Protein AF-A0AA42WGV2-F1 (afdb_monomer)

Mean predicted aligned error: 6.1 Å

Foldseek 3Di:
DDDDDDPPPDPDLDDLVRLLVCLQVDDDDPLALVVVLVSLVSNLVVPDDPVSLLSLLSNCQVVQEDCSVVSNVSSLVSVVPHPDDCQVVLVVSCVVGHHPSSVVSNVVVVVVD

Solvent-accessible surface area (backbone atoms only — not comparable to full-atom values): 6911 Å² total; per-residue (Å²): 138,83,82,78,79,76,80,76,81,65,85,77,81,77,50,72,67,58,44,33,50,50,52,57,66,60,73,66,60,96,83,43,41,66,68,55,49,52,46,49,54,56,41,58,74,73,60,71,56,80,82,42,49,62,26,59,48,46,47,38,46,75,40,28,90,56,52,52,96,55,52,48,54,57,53,54,53,51,56,72,69,45,101,60,92,54,66,68,63,49,53,54,41,42,72,77,32,64,21,57,64,56,52,52,52,51,56,48,54,70,68,73,106

Radius of gyration: 17.15 Å; Cα contacts (8 Å, |Δi|>4): 94; chains: 1; bounding box: 57×28×54 Å

Structure (mmCIF, N/CA/C/O backbone):
data_AF-A0AA42WGV2-F1
#
_entry.id   AF-A0AA42WGV2-F1
#
loop_
_atom_site.group_PDB
_atom_site.id
_atom_site.type_symbol
_atom_site.label_atom_id
_atom_site.label_alt_id
_atom_site.label_comp_id
_atom_site.label_asym_id
_atom_site.label_entity_id
_atom_site.label_seq_id
_atom_site.pdbx_PDB_ins_code
_atom_site.Cartn_x
_atom_site.Cartn_y
_atom_site.Cartn_z
_atom_site.occupancy
_atom_site.B_iso_or_equiv
_atom_site.auth_seq_id
_atom_site.auth_comp_id
_atom_site.auth_asym_id
_atom_site.auth_atom_id
_atom_site.pdbx_PDB_model_num
ATOM 1 N N . MET A 1 1 ? 42.861 5.791 -34.138 1.00 41.34 1 MET A N 1
ATOM 2 C CA . MET A 1 1 ? 41.998 4.698 -33.649 1.00 41.34 1 MET A CA 1
ATOM 3 C C . MET A 1 1 ? 41.327 5.203 -32.383 1.00 41.34 1 MET A C 1
ATOM 5 O O . MET A 1 1 ? 41.989 5.288 -31.361 1.00 41.34 1 MET A O 1
ATOM 9 N N . ILE A 1 2 ? 40.090 5.689 -32.489 1.00 41.16 2 ILE A N 1
ATOM 10 C CA . ILE A 1 2 ? 39.314 6.179 -31.342 1.00 41.16 2 ILE A CA 1
ATOM 11 C C . ILE A 1 2 ? 38.476 4.996 -30.868 1.00 41.16 2 ILE A C 1
ATOM 13 O O . ILE A 1 2 ? 37.685 4.461 -31.641 1.00 41.16 2 ILE A O 1
ATOM 17 N N . VAL A 1 3 ? 38.706 4.551 -29.635 1.00 43.69 3 VAL A N 1
ATOM 18 C CA . VAL A 1 3 ? 37.879 3.533 -28.986 1.00 43.69 3 VAL A CA 1
ATOM 19 C C . VAL A 1 3 ? 36.596 4.230 -28.548 1.00 43.69 3 VAL A C 1
ATOM 21 O O . VAL A 1 3 ? 36.625 5.085 -27.664 1.00 43.69 3 VAL A O 1
ATOM 24 N N . ALA A 1 4 ? 35.485 3.921 -29.213 1.00 44.75 4 ALA A N 1
ATOM 25 C CA . ALA A 1 4 ? 34.167 4.346 -28.773 1.00 44.75 4 ALA A CA 1
ATOM 26 C C . ALA A 1 4 ? 33.814 3.565 -27.501 1.00 44.75 4 ALA A C 1
ATOM 28 O O . ALA A 1 4 ? 33.608 2.352 -27.549 1.00 44.75 4 ALA A O 1
ATOM 29 N N . TYR A 1 5 ? 33.778 4.254 -26.361 1.00 45.56 5 TYR A N 1
ATOM 30 C CA . TYR A 1 5 ? 33.130 3.736 -25.163 1.00 45.56 5 TYR A CA 1
ATOM 31 C C . TYR A 1 5 ? 31.634 3.639 -25.467 1.00 45.56 5 TYR A C 1
ATOM 33 O O . TYR A 1 5 ? 30.951 4.656 -25.579 1.00 45.56 5 TYR A O 1
ATOM 41 N N . SER A 1 6 ? 31.144 2.415 -25.657 1.00 47.66 6 SER A N 1
ATOM 42 C CA . SER A 1 6 ? 29.710 2.148 -25.622 1.00 47.66 6 SER A CA 1
ATOM 43 C C . SER A 1 6 ? 29.271 2.353 -24.178 1.00 47.66 6 SER A C 1
ATOM 45 O O . SER A 1 6 ? 29.771 1.676 -23.281 1.00 47.66 6 SER A O 1
ATOM 47 N N . ALA A 1 7 ? 28.420 3.349 -23.943 1.00 50.00 7 ALA A N 1
ATOM 48 C CA . ALA A 1 7 ? 27.739 3.494 -22.672 1.00 50.00 7 ALA A CA 1
ATOM 49 C C . ALA A 1 7 ? 26.805 2.290 -22.534 1.00 50.00 7 ALA A C 1
ATOM 51 O O . ALA A 1 7 ? 25.780 2.219 -23.207 1.00 50.00 7 ALA A O 1
ATOM 52 N N . GLU A 1 8 ? 27.195 1.310 -21.726 1.00 48.50 8 GLU A N 1
ATOM 53 C CA . GLU A 1 8 ? 26.241 0.321 -21.249 1.00 48.50 8 GLU A CA 1
ATOM 54 C C . GLU A 1 8 ? 25.277 1.065 -20.325 1.00 48.50 8 GLU A C 1
ATOM 56 O O . GLU A 1 8 ? 25.670 1.557 -19.264 1.00 48.50 8 GLU A O 1
ATOM 61 N N . GLU A 1 9 ? 24.035 1.241 -20.777 1.00 49.56 9 GLU A N 1
ATOM 62 C CA . GLU A 1 9 ? 22.943 1.732 -19.945 1.00 49.56 9 GLU A CA 1
ATOM 63 C C . GLU A 1 9 ? 22.775 0.743 -18.785 1.00 49.56 9 GLU A C 1
ATOM 65 O O . GLU A 1 9 ? 22.206 -0.339 -18.935 1.00 49.56 9 GLU A O 1
ATOM 70 N N . GLY A 1 10 ? 23.329 1.085 -17.617 1.00 52.81 10 GLY A N 1
ATOM 71 C CA . GLY A 1 10 ? 22.985 0.412 -16.368 1.00 52.81 10 GLY A CA 1
ATOM 72 C C . GLY A 1 10 ? 21.467 0.470 -16.150 1.00 52.81 10 GLY A C 1
ATOM 73 O O . GLY A 1 10 ? 20.809 1.329 -16.740 1.00 52.81 10 GLY A O 1
ATOM 74 N N . PRO A 1 11 ? 20.882 -0.420 -15.327 1.00 56.00 11 PRO A N 1
ATOM 75 C CA . PRO A 1 11 ? 19.439 -0.435 -15.122 1.00 56.00 11 PRO A CA 1
ATOM 76 C C . PRO A 1 11 ? 18.972 0.963 -14.708 1.00 56.00 11 PRO A C 1
ATOM 78 O O . PRO A 1 11 ? 19.379 1.468 -13.659 1.00 56.00 11 PRO A O 1
ATOM 81 N N . SER A 1 12 ? 18.168 1.598 -15.568 1.00 67.56 12 SER A N 1
ATOM 82 C CA . SER A 1 12 ? 17.581 2.908 -15.294 1.00 67.56 12 SER A CA 1
ATOM 83 C C . SER A 1 12 ? 16.836 2.816 -13.966 1.00 67.56 12 SER A C 1
ATOM 85 O O . SER A 1 12 ? 15.944 1.979 -13.806 1.00 67.56 12 SER A O 1
ATOM 87 N N . VAL A 1 13 ? 17.251 3.614 -12.981 1.00 82.25 13 VAL A N 1
ATOM 88 C CA . VAL A 1 13 ? 16.584 3.655 -11.679 1.00 82.25 13 VAL A CA 1
ATOM 89 C C . VAL A 1 13 ? 1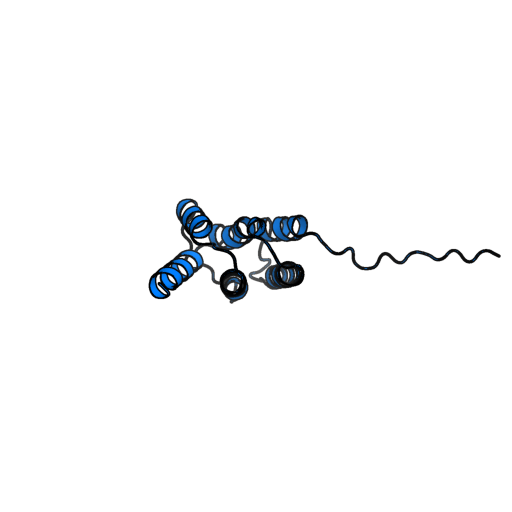5.185 4.216 -11.909 1.00 82.25 13 VAL A C 1
ATOM 91 O O . VAL A 1 13 ? 15.043 5.383 -12.268 1.00 82.25 13 VAL A O 1
ATOM 94 N N . ARG A 1 14 ? 14.166 3.371 -11.729 1.00 93.19 14 ARG A N 1
ATOM 95 C CA . ARG A 1 14 ? 12.762 3.766 -11.864 1.00 93.19 14 ARG A CA 1
ATOM 96 C C . ARG A 1 14 ? 12.389 4.784 -10.792 1.00 93.19 14 ARG A C 1
ATOM 98 O O . ARG A 1 14 ? 12.848 4.707 -9.652 1.00 93.19 14 ARG A O 1
ATOM 105 N N . THR A 1 15 ? 11.556 5.739 -11.170 1.00 95.00 15 THR A N 1
ATOM 106 C CA . THR A 1 15 ? 10.997 6.758 -10.282 1.00 95.00 15 THR A CA 1
ATOM 107 C C . THR A 1 15 ? 9.854 6.194 -9.437 1.00 95.00 15 THR A C 1
ATOM 109 O O . THR A 1 15 ? 9.230 5.195 -9.796 1.00 95.00 15 THR A O 1
ATOM 112 N N . GLU A 1 16 ? 9.527 6.879 -8.336 1.00 95.38 16 GLU A N 1
ATOM 113 C CA . GLU A 1 16 ? 8.361 6.556 -7.496 1.00 95.38 16 GLU A CA 1
ATOM 114 C C . GLU A 1 16 ? 7.075 6.448 -8.320 1.00 95.38 16 GLU A C 1
ATOM 116 O O . GLU A 1 16 ? 6.342 5.473 -8.192 1.00 95.38 16 GLU A O 1
ATOM 121 N N . ASN A 1 17 ? 6.846 7.400 -9.227 1.00 95.56 17 ASN A N 1
ATOM 122 C CA . ASN A 1 17 ? 5.643 7.437 -10.055 1.00 95.56 17 ASN A CA 1
ATOM 123 C C . ASN A 1 17 ? 5.538 6.244 -11.012 1.00 95.56 17 ASN A C 1
ATOM 125 O O . ASN A 1 17 ? 4.441 5.735 -11.223 1.00 95.56 17 ASN A O 1
ATOM 129 N N . GLU A 1 18 ? 6.655 5.799 -11.593 1.00 96.94 18 GLU A N 1
ATOM 130 C CA . GLU A 1 18 ? 6.667 4.634 -12.485 1.00 96.94 18 GLU A CA 1
ATOM 131 C C . GLU A 1 18 ? 6.333 3.356 -11.715 1.00 96.94 18 GLU A C 1
ATOM 133 O O . GLU A 1 18 ? 5.480 2.580 -12.140 1.00 96.94 18 GLU A O 1
ATOM 138 N N . ILE A 1 19 ? 6.944 3.165 -10.543 1.00 97.44 19 ILE A N 1
ATOM 139 C CA . ILE A 1 19 ? 6.688 1.983 -9.715 1.00 97.44 19 ILE A CA 1
ATOM 140 C C . ILE A 1 19 ? 5.252 2.011 -9.172 1.00 97.44 19 ILE A C 1
ATOM 142 O O . ILE A 1 19 ? 4.556 0.999 -9.219 1.00 97.44 19 ILE A O 1
ATOM 146 N N . ALA A 1 20 ? 4.771 3.167 -8.708 1.00 97.25 20 ALA A N 1
ATOM 147 C CA . ALA A 1 20 ? 3.404 3.330 -8.219 1.00 97.25 20 ALA A CA 1
ATOM 148 C C . ALA A 1 20 ? 2.357 3.071 -9.317 1.00 97.25 20 ALA A C 1
ATOM 150 O O . ALA A 1 20 ? 1.314 2.475 -9.041 1.00 97.25 20 ALA A O 1
ATOM 151 N N . ALA A 1 21 ? 2.630 3.471 -10.564 1.00 97.50 21 ALA A N 1
ATOM 152 C CA . ALA A 1 21 ? 1.765 3.161 -11.701 1.00 97.50 21 ALA A CA 1
ATOM 153 C C . ALA 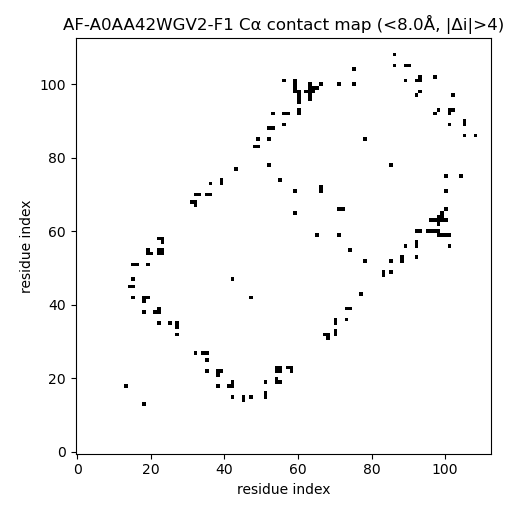A 1 21 ? 1.697 1.647 -11.968 1.00 97.50 21 ALA A C 1
ATOM 155 O O . ALA A 1 21 ? 0.604 1.110 -12.167 1.00 97.50 21 ALA A O 1
ATOM 156 N N . ASP A 1 22 ? 2.830 0.948 -11.895 1.00 98.12 22 ASP A N 1
ATOM 157 C CA . ASP A 1 22 ? 2.875 -0.508 -12.055 1.00 98.12 22 ASP A CA 1
ATOM 158 C C . ASP A 1 22 ? 2.154 -1.238 -10.915 1.00 98.12 22 ASP A C 1
ATOM 160 O O . ASP A 1 22 ? 1.406 -2.184 -11.166 1.00 98.12 22 ASP A O 1
ATOM 164 N N . VAL A 1 23 ? 2.309 -0.777 -9.668 1.00 98.12 23 VAL A N 1
ATOM 165 C CA . VAL A 1 23 ? 1.551 -1.295 -8.514 1.00 98.12 23 VAL A CA 1
ATOM 166 C C . VAL A 1 23 ? 0.051 -1.103 -8.742 1.00 98.12 23 VAL A C 1
ATOM 168 O O . VAL A 1 23 ? -0.734 -2.036 -8.569 1.00 98.12 23 VAL A O 1
ATOM 171 N N . MET A 1 24 ? -0.361 0.078 -9.206 1.00 96.88 24 MET A N 1
ATOM 172 C CA . MET A 1 24 ? -1.765 0.379 -9.486 1.00 96.88 24 MET A CA 1
ATOM 173 C C . MET A 1 24 ? -2.346 -0.506 -10.596 1.00 96.88 24 MET A C 1
ATOM 175 O O . MET A 1 24 ? -3.518 -0.880 -10.522 1.00 96.88 24 MET A O 1
ATOM 179 N N . GLY A 1 25 ? -1.540 -0.861 -11.600 1.00 96.50 25 GLY A N 1
ATOM 180 C CA . GLY A 1 25 ? -1.918 -1.731 -12.716 1.00 96.50 25 GLY A CA 1
ATOM 181 C C . GLY A 1 25 ? -1.736 -3.232 -12.467 1.00 96.50 25 GLY A C 1
ATOM 182 O O . GLY A 1 25 ? -2.171 -4.035 -13.291 1.00 96.50 25 GLY A O 1
ATOM 183 N N . PHE A 1 26 ? -1.121 -3.631 -11.351 1.00 97.69 26 PHE A N 1
ATOM 184 C CA . PHE A 1 26 ? -0.735 -5.017 -11.082 1.00 97.69 26 PHE A CA 1
ATOM 185 C C . PHE A 1 26 ? -1.922 -5.989 -11.159 1.00 97.69 26 PHE A C 1
ATOM 187 O O . PHE A 1 26 ? -2.980 -5.725 -10.594 1.00 97.69 26 PHE A O 1
ATOM 194 N N . LEU A 1 27 ? -1.748 -7.148 -11.793 1.00 97.00 27 LEU A N 1
ATOM 195 C CA . LEU A 1 27 ? -2.695 -8.264 -11.746 1.00 97.00 27 LEU A CA 1
ATOM 196 C C . LEU A 1 27 ? -1.930 -9.552 -11.418 1.00 97.00 27 LEU A C 1
ATOM 198 O O . LEU A 1 27 ? -0.891 -9.794 -12.042 1.00 97.00 27 LEU A O 1
ATOM 202 N N . PRO A 1 28 ? -2.423 -10.392 -10.489 1.00 96.12 28 PRO A N 1
ATOM 203 C CA . PRO A 1 28 ? -1.814 -11.687 -10.241 1.00 96.12 28 PRO A CA 1
ATOM 204 C C . PRO A 1 28 ? -2.012 -12.593 -11.460 1.00 96.12 28 PRO A C 1
ATOM 206 O O . PRO A 1 28 ? -3.072 -12.595 -12.088 1.00 96.12 28 PRO A O 1
ATOM 209 N N . VAL A 1 29 ? -0.994 -13.388 -11.783 1.00 94.94 29 VAL A N 1
ATOM 210 C CA . VAL A 1 29 ? -1.050 -14.392 -12.857 1.00 94.94 29 VAL A CA 1
ATOM 211 C C . VAL A 1 29 ? -1.063 -15.761 -12.201 1.00 94.94 29 VAL A C 1
ATOM 213 O O . VAL A 1 29 ? -0.135 -16.086 -11.468 1.00 94.94 29 VAL A O 1
ATOM 216 N N . ASP A 1 30 ? -2.127 -16.536 -12.411 1.00 93.19 30 ASP A N 1
ATOM 217 C CA . ASP A 1 30 ? -2.317 -17.855 -11.789 1.00 93.19 30 ASP A CA 1
ATOM 218 C C . ASP A 1 30 ? -2.156 -17.837 -10.252 1.00 93.19 30 ASP A C 1
ATOM 220 O O . ASP A 1 30 ? -1.571 -18.737 -9.653 1.00 93.19 30 ASP A O 1
ATOM 224 N N . GLY A 1 31 ? -2.645 -16.769 -9.604 1.00 91.12 31 GLY A N 1
ATOM 225 C CA . GLY A 1 31 ? -2.533 -16.571 -8.151 1.00 91.12 31 GLY A CA 1
ATOM 226 C C . GLY A 1 31 ? -1.127 -16.200 -7.664 1.00 91.12 31 GLY A C 1
ATOM 227 O O . GLY A 1 31 ? -0.872 -16.214 -6.463 1.00 91.12 31 GLY A O 1
ATOM 228 N N . ASN A 1 32 ? -0.201 -15.880 -8.570 1.00 94.75 32 ASN A N 1
ATOM 229 C CA . ASN A 1 32 ? 1.160 -15.488 -8.228 1.00 94.75 32 ASN A CA 1
ATOM 230 C C . ASN A 1 32 ? 1.270 -13.976 -7.975 1.00 94.75 32 ASN A C 1
ATOM 232 O O . ASN A 1 32 ? 1.004 -13.163 -8.864 1.00 94.75 32 ASN A O 1
ATOM 236 N N . TRP A 1 33 ? 1.735 -13.626 -6.774 1.00 97.56 33 TRP A N 1
ATOM 237 C CA . TRP A 1 33 ? 1.913 -12.254 -6.293 1.00 97.56 33 TRP A CA 1
ATOM 238 C C . TRP A 1 33 ? 3.377 -11.797 -6.247 1.00 97.56 33 TRP A C 1
ATOM 240 O O . TRP A 1 33 ? 3.658 -10.654 -5.899 1.00 97.56 33 TRP A O 1
ATOM 250 N N . LEU A 1 34 ? 4.333 -12.643 -6.645 1.00 96.00 34 LEU A N 1
ATOM 251 C CA . LEU A 1 34 ? 5.768 -12.341 -6.547 1.00 96.00 34 LEU A CA 1
ATOM 252 C C . LEU A 1 34 ? 6.195 -11.137 -7.391 1.00 96.00 34 LEU A C 1
ATOM 254 O O . LEU A 1 34 ? 7.191 -10.490 -7.079 1.00 96.00 34 LEU A O 1
ATOM 258 N N . SER A 1 35 ? 5.495 -10.836 -8.489 1.00 96.81 35 SER A N 1
ATOM 259 C CA . SER A 1 35 ? 5.760 -9.604 -9.238 1.00 96.81 35 SER A CA 1
ATOM 260 C C . SER A 1 35 ? 5.323 -8.364 -8.463 1.00 96.81 35 SER A C 1
ATOM 262 O O . SER A 1 35 ? 6.026 -7.366 -8.554 1.00 96.81 35 SER A O 1
ATOM 264 N N . LEU A 1 36 ? 4.248 -8.426 -7.669 1.00 98.25 36 LEU A N 1
ATOM 265 C CA . LEU A 1 36 ? 3.892 -7.339 -6.758 1.00 98.25 36 LEU A CA 1
ATOM 266 C C . LEU A 1 36 ? 4.957 -7.178 -5.674 1.00 98.25 36 LEU A C 1
ATOM 268 O O . LEU A 1 36 ? 5.415 -6.063 -5.471 1.00 98.25 36 LEU A O 1
ATOM 272 N N . GLU A 1 37 ? 5.411 -8.267 -5.045 1.00 97.50 37 GLU A N 1
ATOM 273 C CA . GLU A 1 37 ? 6.486 -8.212 -4.038 1.00 97.50 37 GLU A CA 1
ATOM 274 C C . GLU A 1 37 ? 7.725 -7.479 -4.579 1.00 97.50 37 GLU A C 1
ATOM 276 O O . GLU A 1 37 ? 8.220 -6.553 -3.945 1.00 97.50 37 GLU A O 1
ATOM 281 N N . ARG A 1 38 ? 8.158 -7.791 -5.808 1.00 97.12 38 ARG A N 1
ATOM 282 C CA . ARG A 1 38 ? 9.283 -7.091 -6.456 1.00 97.12 38 ARG A CA 1
ATOM 283 C C . ARG A 1 38 ? 9.023 -5.598 -6.672 1.00 97.12 38 ARG A C 1
ATOM 285 O O . ARG A 1 38 ? 9.921 -4.790 -6.456 1.00 97.12 38 ARG A O 1
ATOM 292 N N . LEU A 1 39 ? 7.809 -5.218 -7.083 1.00 97.94 39 LEU A N 1
ATOM 293 C CA . LEU A 1 39 ? 7.441 -3.801 -7.209 1.00 97.94 39 LEU A CA 1
ATOM 294 C C . LEU A 1 39 ? 7.508 -3.090 -5.853 1.00 97.94 39 LEU A C 1
ATOM 296 O O . LEU A 1 39 ? 8.006 -1.970 -5.775 1.00 97.94 39 LEU A O 1
ATOM 300 N N . LEU A 1 40 ? 7.042 -3.749 -4.792 1.00 97.88 40 LEU A N 1
ATOM 301 C CA . LEU A 1 40 ? 7.087 -3.222 -3.433 1.00 97.88 40 LEU A CA 1
ATOM 302 C C . LEU A 1 40 ? 8.534 -3.073 -2.946 1.00 97.88 40 LEU A C 1
ATOM 304 O O . LEU A 1 40 ? 8.895 -2.001 -2.477 1.00 97.88 40 LEU A O 1
ATOM 308 N N . GLU A 1 41 ? 9.387 -4.085 -3.125 1.00 96.75 41 GLU A N 1
ATOM 309 C CA . GLU A 1 41 ? 10.821 -4.012 -2.803 1.00 96.75 41 GLU A CA 1
ATOM 310 C C . GLU A 1 41 ? 11.507 -2.822 -3.490 1.00 96.75 41 GLU A C 1
ATOM 312 O O . GLU A 1 41 ? 12.281 -2.087 -2.868 1.00 96.75 41 GLU A O 1
ATOM 317 N N . GLU A 1 42 ? 11.207 -2.600 -4.771 1.00 96.19 42 GLU A N 1
ATOM 318 C CA . GLU A 1 42 ? 11.727 -1.452 -5.507 1.00 96.19 42 GLU A CA 1
ATOM 319 C C . GLU A 1 42 ? 11.208 -0.123 -4.959 1.00 96.19 42 GLU A C 1
ATOM 321 O O . GLU A 1 42 ? 12.007 0.801 -4.780 1.00 96.19 42 GLU A O 1
ATOM 326 N N . LEU A 1 43 ? 9.910 -0.043 -4.655 1.00 96.44 43 LEU A N 1
ATOM 327 C CA . LEU A 1 43 ? 9.280 1.144 -4.089 1.00 96.44 43 LEU A CA 1
ATOM 328 C C . LEU A 1 43 ? 9.878 1.494 -2.721 1.00 96.44 43 LEU A C 1
ATOM 330 O O . LEU A 1 43 ? 10.242 2.641 -2.479 1.00 96.44 43 LEU A O 1
ATOM 334 N N . TRP A 1 44 ? 10.050 0.509 -1.837 1.00 95.69 44 TRP A N 1
ATOM 335 C CA . TRP A 1 44 ? 10.625 0.715 -0.505 1.00 95.69 44 TRP A CA 1
ATOM 336 C C . TRP A 1 44 ? 12.078 1.173 -0.568 1.00 95.69 44 TRP A C 1
ATOM 338 O O . TRP A 1 44 ? 12.488 2.040 0.203 1.00 95.69 44 TRP A O 1
ATOM 348 N N . ARG A 1 45 ? 12.857 0.640 -1.514 1.00 94.50 45 ARG A N 1
ATOM 349 C CA . ARG A 1 45 ? 14.272 0.990 -1.683 1.00 94.50 45 ARG A CA 1
ATOM 350 C C . ARG A 1 45 ? 14.488 2.462 -2.040 1.00 94.50 45 ARG A C 1
ATOM 352 O O . ARG A 1 45 ? 15.527 3.011 -1.678 1.00 94.50 45 ARG A O 1
ATOM 359 N N . ILE A 1 46 ? 13.546 3.089 -2.744 1.00 92.31 46 ILE A N 1
ATOM 360 C CA . ILE A 1 46 ? 13.641 4.512 -3.105 1.00 92.31 46 ILE A CA 1
ATOM 361 C C . ILE A 1 46 ? 13.058 5.451 -2.037 1.00 92.31 46 ILE A C 1
ATOM 363 O O . ILE A 1 46 ? 13.278 6.655 -2.125 1.00 92.31 46 ILE A O 1
ATOM 367 N N . GLY A 1 47 ? 12.373 4.914 -1.020 1.00 90.69 47 GLY A N 1
ATOM 368 C CA . GLY A 1 47 ? 11.763 5.688 0.062 1.00 90.69 47 GLY A CA 1
ATOM 369 C C . GLY A 1 47 ? 10.477 6.390 -0.386 1.00 90.69 47 GLY A C 1
ATOM 370 O O . GLY A 1 47 ? 10.524 7.572 -0.727 1.00 90.69 47 GLY A O 1
ATOM 371 N N . PRO A 1 48 ? 9.328 5.693 -0.393 1.00 90.88 48 PRO A N 1
ATOM 372 C CA . PRO A 1 48 ? 8.092 6.258 -0.902 1.00 90.88 48 PRO A CA 1
ATOM 373 C C . PRO A 1 48 ? 7.555 7.354 0.006 1.00 90.88 48 PRO A C 1
ATOM 375 O O . PRO A 1 48 ? 7.738 7.362 1.226 1.00 90.88 48 PRO A O 1
ATOM 378 N N . THR A 1 49 ? 6.849 8.277 -0.623 1.00 93.44 49 THR A N 1
ATOM 379 C CA . THR A 1 49 ? 6.206 9.416 0.014 1.00 93.44 49 THR A CA 1
ATOM 380 C C . THR A 1 49 ? 4.706 9.167 0.153 1.00 93.44 49 THR A C 1
ATOM 382 O O . THR A 1 49 ? 4.172 8.145 -0.283 1.00 93.44 49 THR A O 1
ATOM 385 N N . ALA A 1 50 ? 3.984 10.145 0.706 1.00 93.12 50 ALA A N 1
ATOM 386 C CA . ALA A 1 50 ? 2.523 10.107 0.756 1.00 93.12 50 ALA A CA 1
ATOM 387 C C . ALA A 1 50 ? 1.877 9.908 -0.632 1.00 93.12 50 ALA A C 1
ATOM 389 O O . ALA A 1 50 ? 0.768 9.387 -0.723 1.00 93.12 50 ALA A O 1
ATOM 390 N N . SER A 1 51 ? 2.573 10.258 -1.724 1.00 92.00 51 SER A N 1
ATOM 391 C CA . SER A 1 51 ? 2.052 10.086 -3.086 1.00 92.00 51 SER A CA 1
ATOM 392 C C . SER A 1 51 ? 1.833 8.614 -3.474 1.00 92.00 51 SER A C 1
ATOM 394 O O . SER A 1 51 ? 0.917 8.312 -4.241 1.00 92.00 51 SER A O 1
ATOM 396 N N . SER A 1 52 ? 2.593 7.690 -2.875 1.00 96.00 52 SER A N 1
ATOM 397 C CA . SER A 1 52 ? 2.480 6.247 -3.115 1.00 96.00 52 SER A CA 1
ATOM 398 C C . SER A 1 52 ? 1.335 5.571 -2.357 1.00 96.00 52 SER A C 1
ATOM 400 O O . SER A 1 52 ? 0.882 4.502 -2.773 1.00 96.00 52 SER A O 1
ATOM 402 N N . LEU A 1 53 ? 0.821 6.180 -1.277 1.00 97.50 53 LEU A N 1
ATOM 403 C CA . LEU A 1 53 ? -0.223 5.579 -0.431 1.00 97.50 53 LEU A CA 1
ATOM 404 C C . LEU A 1 53 ? -1.460 5.188 -1.240 1.00 97.50 53 LEU A C 1
ATOM 406 O O . LEU A 1 53 ? -2.008 4.103 -1.063 1.00 97.50 53 LEU A O 1
ATOM 410 N N . ARG A 1 54 ? -1.858 6.032 -2.197 1.00 96.38 54 ARG A N 1
ATOM 411 C CA . ARG A 1 54 ? -2.997 5.745 -3.072 1.00 96.38 54 ARG A CA 1
ATOM 412 C C . ARG A 1 54 ? -2.793 4.480 -3.904 1.00 96.38 54 ARG A C 1
ATOM 414 O O . ARG A 1 54 ? -3.737 3.713 -4.057 1.00 96.38 54 ARG A O 1
ATOM 421 N N . ALA A 1 55 ? -1.600 4.273 -4.461 1.00 97.75 55 ALA A N 1
ATOM 422 C CA . ALA A 1 55 ? -1.311 3.085 -5.263 1.00 97.75 55 ALA A CA 1
ATOM 423 C C . ALA A 1 55 ? -1.306 1.818 -4.399 1.00 97.75 55 ALA A C 1
ATOM 425 O O . ALA A 1 55 ? -1.849 0.795 -4.806 1.00 97.75 55 ALA A O 1
ATOM 426 N N . LEU A 1 56 ? -0.755 1.911 -3.188 1.00 98.44 56 LEU A N 1
ATOM 427 C CA . LEU A 1 56 ? -0.696 0.808 -2.232 1.00 98.44 56 LEU A CA 1
ATOM 428 C C . LEU A 1 56 ? -2.089 0.402 -1.740 1.00 98.44 56 LEU A C 1
ATOM 430 O O . LEU A 1 56 ? -2.447 -0.770 -1.813 1.00 98.44 56 LEU A O 1
ATOM 434 N N . PHE A 1 57 ? -2.914 1.362 -1.319 1.00 98.50 57 PHE 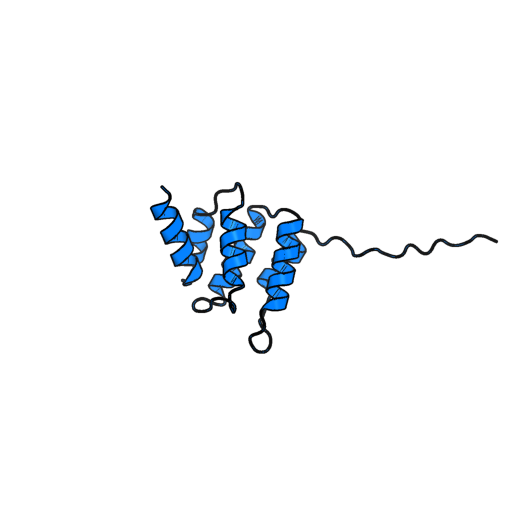A N 1
ATOM 435 C CA . PHE A 1 57 ? -4.284 1.076 -0.893 1.00 98.50 57 PHE A CA 1
ATOM 436 C C . PHE A 1 57 ? -5.178 0.608 -2.046 1.00 98.50 57 PHE A C 1
ATOM 438 O O . PHE A 1 57 ? -6.047 -0.236 -1.838 1.00 98.50 57 PHE A O 1
ATOM 445 N N . ALA A 1 58 ? -4.922 1.055 -3.281 1.00 98.06 58 ALA A N 1
ATOM 446 C CA . ALA A 1 58 ? -5.631 0.546 -4.453 1.00 98.06 58 ALA A CA 1
ATOM 447 C C . ALA A 1 58 ? -5.443 -0.970 -4.659 1.00 98.06 58 ALA A C 1
ATOM 449 O O . ALA A 1 58 ? -6.312 -1.603 -5.257 1.00 98.06 58 ALA A O 1
ATOM 450 N N . VAL A 1 59 ? -4.360 -1.575 -4.153 1.00 98.44 59 VAL A N 1
ATOM 451 C CA . VAL A 1 59 ? -4.210 -3.039 -4.149 1.00 98.44 59 VAL A CA 1
ATOM 452 C C . VAL A 1 59 ? -5.298 -3.676 -3.282 1.00 98.44 59 VAL A C 1
ATOM 454 O O . VAL A 1 59 ? -6.002 -4.567 -3.751 1.00 98.44 59 VAL A O 1
ATOM 457 N N . PHE A 1 60 ? -5.502 -3.180 -2.060 1.00 98.62 60 PHE A N 1
ATOM 458 C CA . PHE A 1 60 ? -6.543 -3.694 -1.165 1.00 98.62 60 PHE A CA 1
ATOM 459 C C . PHE A 1 60 ? -7.948 -3.449 -1.721 1.00 98.62 60 PHE A C 1
ATOM 461 O O . PHE A 1 60 ? -8.793 -4.335 -1.652 1.00 98.62 60 PHE A O 1
ATOM 468 N N . GLU A 1 61 ? -8.194 -2.287 -2.335 1.00 98.44 61 GLU A N 1
ATOM 469 C CA . GLU 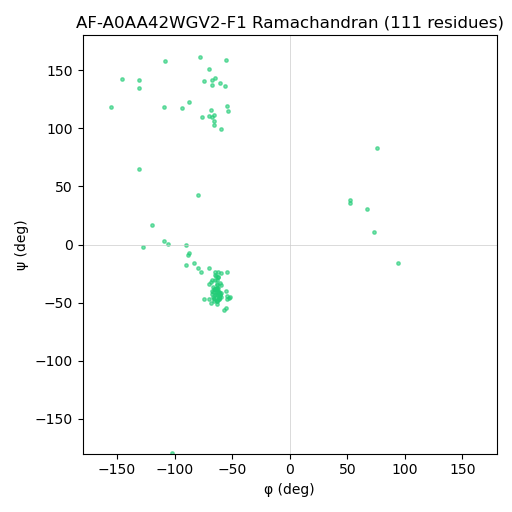A 1 61 ? -9.480 -1.992 -2.987 1.00 98.44 61 GLU A CA 1
ATOM 470 C C . GLU A 1 61 ? -9.784 -3.002 -4.109 1.00 98.44 61 GLU A C 1
ATOM 472 O O . GLU A 1 61 ? -10.910 -3.474 -4.253 1.00 98.44 61 GLU A O 1
ATOM 477 N N . ARG A 1 62 ? -8.781 -3.365 -4.915 1.00 97.81 62 ARG A N 1
ATOM 478 C CA . ARG A 1 62 ? -8.960 -4.272 -6.061 1.00 97.81 62 ARG A CA 1
ATOM 479 C C . ARG A 1 62 ? -9.071 -5.742 -5.657 1.00 97.81 62 ARG A C 1
ATOM 481 O O . ARG A 1 62 ? -9.663 -6.522 -6.403 1.00 97.81 62 ARG A O 1
ATOM 488 N N . PHE A 1 63 ? -8.536 -6.105 -4.494 1.00 97.75 63 PHE A N 1
ATOM 489 C CA . PHE A 1 63 ? -8.514 -7.470 -3.966 1.00 97.75 63 PHE A CA 1
ATOM 490 C C . PHE A 1 63 ? -9.009 -7.500 -2.507 1.00 97.75 63 PHE A C 1
ATOM 492 O O . PHE A 1 63 ? -8.252 -7.819 -1.593 1.00 97.75 63 PHE A O 1
ATOM 499 N N . PRO A 1 64 ? -10.288 -7.160 -2.263 1.00 98.12 64 PRO A N 1
ATOM 500 C CA . PRO A 1 64 ? -10.770 -6.783 -0.932 1.00 98.12 64 PRO A CA 1
ATOM 501 C C . PRO A 1 64 ? -10.833 -7.916 0.097 1.00 98.12 64 PRO A C 1
ATOM 503 O O . PRO A 1 64 ? -10.858 -7.622 1.288 1.00 98.12 64 PRO A O 1
ATOM 506 N N . ASN A 1 65 ? -10.856 -9.178 -0.341 1.00 97.44 65 ASN A N 1
ATOM 507 C CA . ASN A 1 65 ? -10.958 -10.362 0.527 1.00 97.44 65 ASN A CA 1
ATOM 508 C C . ASN A 1 65 ? -9.738 -11.296 0.386 1.00 97.44 65 ASN A C 1
ATOM 510 O O . ASN A 1 65 ? -9.836 -12.484 0.682 1.00 97.44 65 ASN A O 1
ATOM 514 N N . ASP A 1 66 ? -8.640 -10.802 -0.187 1.00 96.69 66 ASP A N 1
ATOM 515 C CA . ASP A 1 66 ? -7.408 -11.566 -0.405 1.00 96.69 66 ASP A CA 1
ATOM 516 C C . ASP A 1 66 ? -6.318 -11.072 0.561 1.00 96.69 66 ASP A C 1
ATOM 518 O O . ASP A 1 66 ? -6.366 -9.938 1.043 1.00 96.69 66 ASP A O 1
ATOM 522 N N . ASP A 1 67 ? -5.320 -11.911 0.827 1.00 95.38 67 ASP A N 1
ATOM 523 C CA . ASP A 1 67 ? -4.116 -11.550 1.584 1.00 95.38 67 ASP A CA 1
ATOM 524 C C . ASP A 1 67 ? -2.861 -11.475 0.694 1.00 95.38 67 ASP A C 1
ATOM 526 O O . ASP A 1 67 ? -1.746 -11.237 1.174 1.00 95.38 67 ASP A O 1
ATOM 530 N N . GLY A 1 68 ? -3.029 -11.677 -0.614 1.00 95.50 68 GLY A N 1
ATOM 531 C CA . GLY A 1 68 ? -1.961 -11.666 -1.597 1.00 95.50 68 GLY A CA 1
ATOM 532 C C . GLY A 1 68 ? -0.989 -12.828 -1.422 1.00 95.50 68 GLY A C 1
ATOM 533 O O . GLY A 1 68 ? 0.202 -12.649 -1.665 1.00 95.50 68 GLY A O 1
ATOM 534 N N . ALA A 1 69 ? -1.452 -13.979 -0.917 1.00 95.44 69 ALA A N 1
ATOM 535 C CA . ALA A 1 69 ? -0.592 -15.066 -0.439 1.00 95.44 69 ALA A CA 1
ATOM 536 C C . ALA A 1 69 ? 0.459 -14.576 0.580 1.00 95.44 69 ALA A C 1
ATOM 538 O O . ALA A 1 69 ? 1.604 -15.032 0.595 1.00 95.44 69 ALA A O 1
ATOM 539 N N . GLY A 1 70 ? 0.069 -13.605 1.409 1.00 96.06 70 GLY A N 1
ATOM 540 C CA . GLY A 1 70 ? 0.910 -12.945 2.402 1.00 96.06 70 GLY A CA 1
ATOM 541 C C . GLY A 1 70 ? 1.577 -11.642 1.942 1.00 96.06 70 GLY A C 1
ATOM 542 O O . GLY A 1 70 ? 1.990 -10.863 2.799 1.00 96.06 70 GLY A O 1
ATOM 543 N N . VAL A 1 71 ? 1.640 -11.345 0.637 1.00 97.56 71 VAL A N 1
ATOM 544 C CA . VAL A 1 71 ? 2.315 -10.139 0.105 1.00 9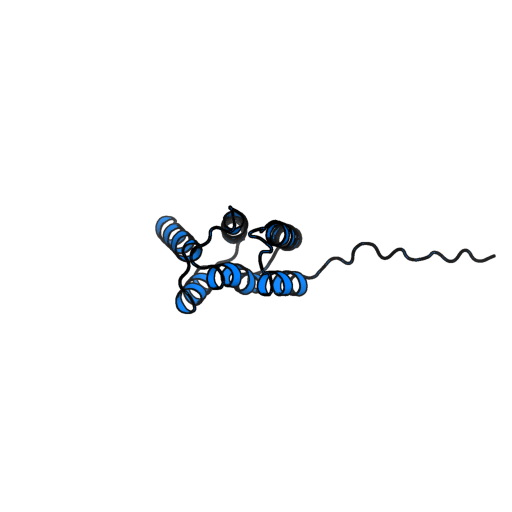7.56 71 VAL A CA 1
ATOM 545 C C . VAL A 1 71 ? 1.669 -8.843 0.607 1.00 97.56 71 VAL A C 1
ATOM 547 O O . VAL A 1 71 ? 2.343 -7.823 0.758 1.00 97.56 71 VAL A O 1
ATOM 550 N N . PHE A 1 72 ? 0.373 -8.851 0.930 1.00 98.31 72 PHE A N 1
ATOM 551 C CA . PH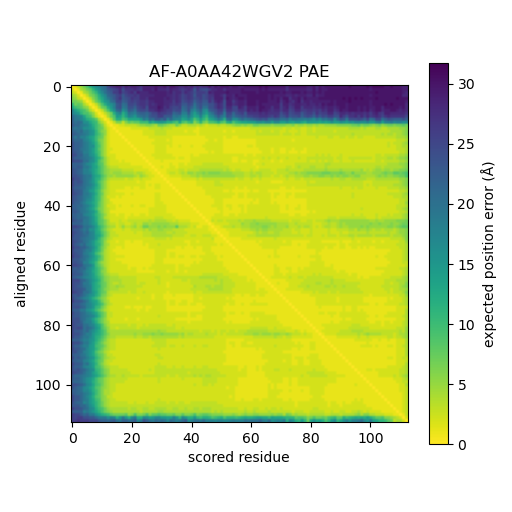E A 1 72 ? -0.296 -7.649 1.439 1.00 98.31 72 PHE A CA 1
ATOM 552 C C . PHE A 1 72 ? 0.248 -7.214 2.800 1.00 98.31 72 PHE A C 1
ATOM 554 O O . PHE A 1 72 ? 0.264 -6.019 3.099 1.00 98.31 72 PHE A O 1
ATOM 561 N N . TRP A 1 73 ? 0.793 -8.140 3.592 1.00 98.00 73 TRP A N 1
ATOM 562 C CA . TRP A 1 73 ? 1.473 -7.794 4.837 1.00 98.00 73 TRP A CA 1
ATOM 563 C C . TRP A 1 73 ? 2.740 -6.967 4.604 1.00 98.00 73 TRP A C 1
ATOM 565 O O . TRP A 1 73 ? 3.037 -6.095 5.418 1.00 98.00 73 TRP A O 1
ATOM 575 N N . SER A 1 74 ? 3.437 -7.152 3.476 1.00 96.88 74 SER A N 1
ATOM 576 C CA . SER A 1 74 ? 4.563 -6.294 3.080 1.00 96.88 74 SER A CA 1
ATOM 577 C C . SER A 1 74 ? 4.108 -4.848 2.830 1.00 96.88 74 SER A C 1
ATOM 579 O O . SER A 1 74 ? 4.835 -3.913 3.161 1.00 96.88 74 SER A O 1
ATOM 581 N N . ILE A 1 75 ? 2.885 -4.638 2.319 1.00 98.19 75 ILE A N 1
ATOM 582 C CA . ILE A 1 75 ? 2.282 -3.299 2.181 1.00 98.19 75 ILE A CA 1
ATOM 583 C C . ILE A 1 75 ? 1.961 -2.711 3.555 1.00 98.19 75 ILE A C 1
ATOM 585 O O . ILE A 1 75 ? 2.358 -1.583 3.840 1.00 98.19 75 ILE A O 1
ATOM 589 N N . VAL A 1 76 ? 1.276 -3.479 4.409 1.00 98.19 76 VAL A N 1
ATOM 590 C CA . VAL A 1 76 ? 0.895 -3.049 5.765 1.00 98.19 76 VAL A CA 1
ATOM 591 C C . VAL A 1 76 ? 2.128 -2.607 6.553 1.00 98.19 76 VAL A C 1
ATOM 593 O O . VAL A 1 76 ? 2.190 -1.473 7.021 1.00 98.19 76 VAL A O 1
ATOM 596 N N . HIS A 1 77 ? 3.135 -3.476 6.647 1.00 96.94 77 HIS A N 1
ATOM 597 C CA . HIS A 1 77 ? 4.360 -3.191 7.389 1.00 96.94 77 HIS A CA 1
ATOM 598 C C . HIS A 1 77 ? 5.181 -2.070 6.754 1.00 96.94 77 HIS A C 1
ATOM 600 O O . HIS A 1 77 ? 5.753 -1.254 7.476 1.00 96.94 77 HIS A O 1
ATOM 606 N N . GLY A 1 78 ? 5.208 -1.996 5.419 1.00 96.75 78 GLY A N 1
ATOM 607 C CA . GLY A 1 78 ? 5.835 -0.897 4.694 1.00 96.75 78 GLY A CA 1
ATOM 608 C C . GLY A 1 78 ? 5.238 0.446 5.106 1.00 96.75 78 GLY A C 1
ATOM 609 O O . GLY A 1 78 ? 5.965 1.297 5.613 1.00 96.75 78 GLY A O 1
ATOM 610 N N . ILE A 1 79 ? 3.917 0.606 4.986 1.00 97.38 79 ILE A N 1
ATOM 611 C CA . ILE A 1 79 ? 3.205 1.843 5.345 1.00 97.38 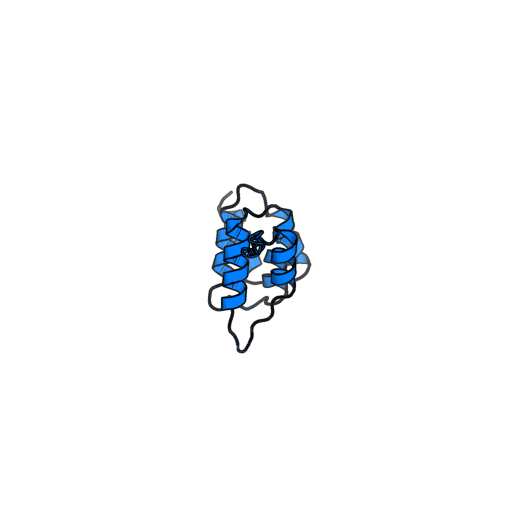79 ILE A CA 1
ATOM 612 C C . ILE A 1 79 ? 3.366 2.177 6.835 1.00 97.38 79 ILE A C 1
ATOM 614 O O . ILE A 1 79 ? 3.701 3.312 7.163 1.00 97.38 79 ILE A O 1
ATOM 618 N N . GLU A 1 80 ? 3.182 1.204 7.735 1.00 96.19 80 GLU A N 1
ATOM 619 C CA . GLU A 1 80 ? 3.312 1.397 9.191 1.00 96.19 80 GLU A CA 1
ATOM 620 C C . GLU A 1 80 ? 4.733 1.818 9.618 1.00 96.19 80 GLU A C 1
ATOM 622 O O . GLU A 1 80 ? 4.901 2.435 10.670 1.00 96.19 80 GLU A O 1
ATOM 627 N N . SER A 1 81 ? 5.757 1.504 8.818 1.00 94.75 81 SER A N 1
ATOM 628 C CA . SER A 1 81 ? 7.146 1.900 9.089 1.00 94.75 81 SER A CA 1
ATOM 629 C C . SER A 1 81 ? 7.496 3.319 8.628 1.00 94.75 81 SER A C 1
ATOM 631 O O . SER A 1 81 ? 8.528 3.860 9.038 1.00 94.75 81 SER A O 1
ATOM 633 N N . LEU A 1 82 ? 6.668 3.931 7.773 1.00 93.69 82 LEU A N 1
ATOM 634 C CA . LEU A 1 82 ? 6.940 5.263 7.245 1.00 93.69 82 LEU A CA 1
ATOM 635 C C . LEU A 1 82 ? 6.675 6.335 8.312 1.00 93.69 82 LEU A C 1
ATOM 637 O O . LEU A 1 82 ? 5.662 6.288 9.010 1.00 93.69 82 LEU A O 1
ATOM 641 N N . PRO A 1 83 ? 7.517 7.380 8.401 1.00 93.06 83 PRO A N 1
ATOM 642 C CA . PRO A 1 83 ? 7.296 8.504 9.307 1.00 93.06 83 PRO A CA 1
ATOM 643 C C . PRO A 1 83 ? 6.271 9.505 8.736 1.00 93.06 83 PRO A C 1
ATOM 645 O O . PRO A 1 83 ? 6.491 10.716 8.784 1.00 93.06 83 PRO A O 1
ATOM 648 N N . ILE A 1 84 ? 5.172 9.017 8.152 1.00 92.94 84 ILE A N 1
ATOM 649 C CA . ILE A 1 84 ? 4.103 9.833 7.559 1.00 92.94 84 ILE A CA 1
ATOM 650 C C . ILE A 1 84 ? 2.732 9.368 8.073 1.00 92.94 84 ILE A C 1
ATOM 652 O O . ILE A 1 84 ? 2.518 8.166 8.236 1.00 92.94 84 ILE A O 1
ATOM 656 N N . PRO A 1 85 ? 1.785 10.286 8.332 1.00 94.44 85 PRO A N 1
ATOM 657 C CA . PRO A 1 85 ? 0.415 9.895 8.641 1.00 94.44 85 PRO A CA 1
ATOM 658 C C . PRO A 1 85 ? -0.243 9.276 7.398 1.00 94.44 85 PRO A C 1
ATOM 660 O O . PRO A 1 85 ? -0.078 9.799 6.299 1.00 94.44 85 PRO A O 1
ATOM 663 N N . TYR A 1 86 ? -0.986 8.181 7.581 1.00 96.88 86 TYR A N 1
ATOM 664 C CA . TYR A 1 86 ? -1.710 7.491 6.500 1.00 96.88 86 TYR A CA 1
ATOM 665 C C . TYR A 1 86 ? -3.200 7.257 6.800 1.00 96.88 86 TYR A C 1
ATOM 667 O O . TYR A 1 86 ? -3.921 6.690 5.979 1.00 96.88 86 TYR A O 1
ATOM 675 N N . GLU A 1 87 ? -3.676 7.640 7.990 1.00 97.25 87 GLU A N 1
ATOM 676 C CA . GLU A 1 87 ? -5.034 7.321 8.448 1.00 97.25 87 GLU A CA 1
ATOM 677 C C . GLU A 1 87 ? -6.116 7.926 7.542 1.00 97.25 87 GLU A C 1
ATOM 679 O O . GLU A 1 87 ? -7.111 7.264 7.248 1.00 97.25 87 GLU A O 1
ATOM 684 N N . ALA A 1 88 ? -5.930 9.167 7.084 1.00 97.00 88 ALA A N 1
ATOM 685 C CA . ALA A 1 88 ? -6.907 9.840 6.234 1.00 97.00 88 ALA A CA 1
ATOM 686 C C . ALA A 1 88 ? -7.069 9.102 4.897 1.00 97.00 88 ALA A C 1
ATOM 688 O O . ALA A 1 88 ? -8.183 8.755 4.509 1.00 97.00 88 ALA A O 1
ATOM 689 N N . GLU A 1 89 ? -5.957 8.776 4.243 1.00 97.94 89 GLU A N 1
ATOM 690 C CA . GLU A 1 89 ? -5.912 8.046 2.979 1.00 97.94 89 GLU A CA 1
ATOM 691 C C . GLU A 1 89 ? -6.474 6.624 3.116 1.00 97.94 89 GLU A C 1
ATOM 693 O O . GLU A 1 89 ? -7.185 6.155 2.222 1.00 97.94 89 GLU A O 1
ATOM 698 N N . LEU A 1 90 ? -6.210 5.953 4.243 1.00 98.38 90 LEU A N 1
ATOM 699 C CA . LEU A 1 90 ? -6.782 4.644 4.554 1.00 98.38 90 LEU A CA 1
ATOM 700 C C . LEU A 1 90 ? -8.308 4.719 4.691 1.00 98.38 90 LEU A C 1
ATOM 702 O O . LEU A 1 90 ? -9.024 3.917 4.090 1.00 98.38 90 LEU A O 1
ATOM 706 N N . ARG A 1 91 ? -8.824 5.700 5.442 1.00 98.44 91 ARG A N 1
ATOM 707 C CA . ARG A 1 91 ? -10.273 5.906 5.600 1.00 98.44 91 ARG A CA 1
ATOM 708 C C . ARG A 1 91 ? -10.940 6.244 4.269 1.00 98.44 91 ARG A C 1
ATOM 710 O O . ARG A 1 91 ? -12.014 5.724 3.977 1.00 98.44 91 ARG A O 1
ATOM 717 N N . GLU A 1 92 ? -10.304 7.068 3.440 1.00 98.31 92 GLU A N 1
ATOM 718 C CA . GLU A 1 92 ? -10.792 7.355 2.089 1.00 98.31 92 GLU A CA 1
ATOM 719 C C . GLU A 1 92 ? -10.811 6.109 1.198 1.00 98.31 92 GLU A C 1
ATOM 721 O O . GLU A 1 92 ? -11.734 5.940 0.401 1.00 98.31 92 GLU A O 1
ATOM 726 N N . SER A 1 93 ? -9.805 5.241 1.316 1.00 98.44 93 SER A N 1
ATOM 727 C CA . SER A 1 93 ? -9.750 3.970 0.592 1.00 98.44 93 SER A CA 1
ATOM 728 C C . SER A 1 93 ? -10.894 3.042 0.988 1.00 98.44 93 SER A C 1
ATOM 730 O O . SER A 1 93 ? -11.667 2.626 0.125 1.00 98.44 93 SER A O 1
ATOM 732 N N . LEU A 1 94 ? -11.089 2.828 2.291 1.00 98.56 94 LEU A N 1
ATOM 733 C CA . LEU A 1 94 ? -12.189 2.022 2.827 1.00 98.56 94 LEU A CA 1
ATOM 734 C C . LEU A 1 94 ? -13.565 2.578 2.444 1.00 98.56 94 LEU A C 1
ATOM 736 O O . LEU A 1 94 ? -14.490 1.813 2.171 1.00 98.56 94 LEU A O 1
ATOM 740 N N . ALA A 1 95 ? -13.698 3.906 2.367 1.00 98.25 95 ALA A N 1
ATOM 741 C CA . ALA A 1 95 ? -14.923 4.553 1.910 1.00 98.25 95 ALA A CA 1
ATOM 742 C C . ALA A 1 95 ? -15.205 4.321 0.414 1.00 98.25 95 ALA A C 1
ATOM 744 O O . ALA A 1 95 ? -16.371 4.268 0.021 1.00 98.25 95 ALA A O 1
ATOM 745 N N . ARG A 1 96 ? -14.167 4.191 -0.427 1.00 98.12 96 ARG A N 1
ATOM 746 C CA . ARG A 1 96 ? -14.323 3.827 -1.847 1.00 98.12 96 ARG A CA 1
ATOM 747 C C . ARG A 1 96 ? -14.660 2.352 -2.009 1.00 98.12 96 ARG A C 1
ATOM 749 O O . ARG A 1 96 ? -15.559 2.019 -2.776 1.00 98.12 96 ARG A O 1
ATOM 756 N N . GLN A 1 97 ? -13.924 1.492 -1.314 1.00 98.25 97 GLN A N 1
ATOM 757 C CA . GLN A 1 97 ? -14.079 0.050 -1.375 1.00 98.25 97 GLN A CA 1
ATOM 758 C C . GLN A 1 97 ? -13.565 -0.577 -0.080 1.00 98.25 97 GLN A C 1
ATOM 760 O O . GLN A 1 97 ? -12.383 -0.504 0.251 1.00 98.25 97 GLN A O 1
ATOM 765 N N . HIS A 1 98 ? -14.468 -1.247 0.630 1.00 97.69 98 HIS A N 1
ATOM 766 C CA . HIS A 1 98 ? -14.122 -2.004 1.826 1.00 97.69 98 HIS A CA 1
ATOM 767 C C . HIS A 1 98 ? -13.111 -3.114 1.495 1.00 97.69 98 HIS A C 1
ATOM 769 O O . HIS A 1 98 ? -13.265 -3.797 0.477 1.00 97.69 98 HIS A O 1
ATOM 775 N N . SER A 1 99 ? -12.117 -3.316 2.366 1.00 98.50 99 SER A N 1
ATOM 776 C CA . SER A 1 99 ? -11.100 -4.369 2.247 1.00 98.50 99 SER A CA 1
ATOM 777 C C . SER A 1 99 ? -10.677 -4.902 3.619 1.00 98.50 99 SER A C 1
ATOM 779 O O . SER A 1 99 ? -10.540 -4.135 4.572 1.00 98.50 99 SER A O 1
ATOM 781 N N . GLU A 1 100 ? -10.438 -6.212 3.725 1.00 98.25 100 GLU A N 1
ATOM 782 C CA . GLU A 1 100 ? -10.051 -6.864 4.984 1.00 98.25 100 GLU A CA 1
ATOM 783 C C . GLU A 1 100 ? -8.736 -6.303 5.544 1.00 98.25 100 GLU A C 1
ATOM 785 O O . GLU A 1 100 ? -8.650 -6.004 6.737 1.00 98.25 100 GLU A O 1
ATOM 790 N N . MET A 1 101 ? -7.726 -6.087 4.691 1.00 98.31 101 MET A N 1
ATOM 791 C CA . MET A 1 101 ? -6.456 -5.495 5.134 1.00 98.31 101 MET A CA 1
ATOM 792 C C . MET A 1 101 ? -6.613 -4.050 5.599 1.00 98.31 101 MET A C 1
ATOM 794 O O . MET A 1 101 ? -6.001 -3.668 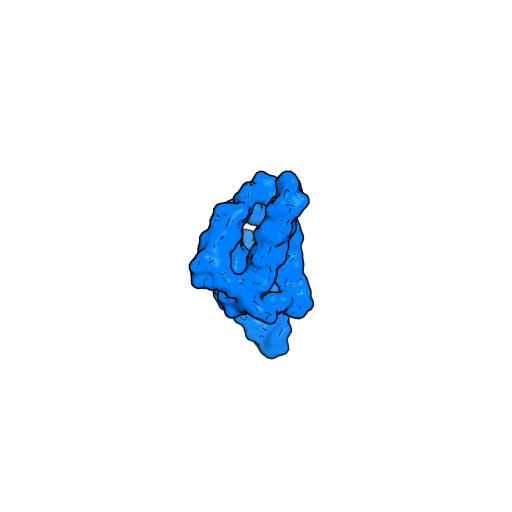6.597 1.00 98.31 101 MET A O 1
ATOM 798 N N . GLY A 1 102 ? -7.454 -3.257 4.929 1.00 98.19 102 GLY A N 1
ATOM 799 C CA . GLY A 1 102 ? -7.705 -1.882 5.343 1.00 98.19 102 GLY A CA 1
ATOM 800 C C . GLY A 1 102 ? -8.356 -1.801 6.729 1.00 98.19 102 GLY A C 1
ATOM 801 O O . GLY A 1 102 ? -7.909 -1.023 7.571 1.00 98.19 102 GLY A O 1
ATOM 802 N N . GLU A 1 103 ? -9.344 -2.654 7.012 1.00 98.25 103 GLU A N 1
ATOM 803 C CA . GLU A 1 103 ? -9.994 -2.728 8.331 1.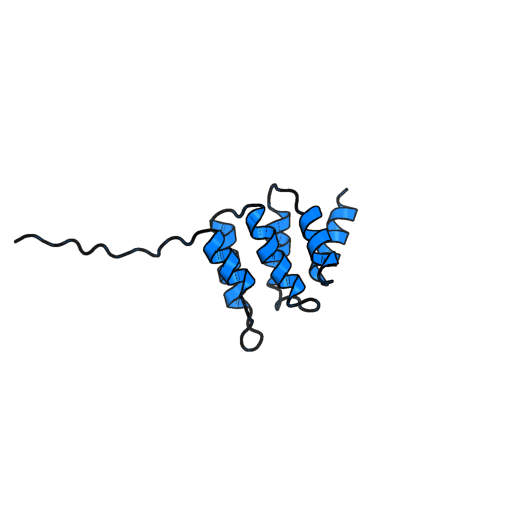00 98.25 103 GLU A CA 1
ATOM 804 C C . GLU A 1 103 ? -9.033 -3.187 9.434 1.00 98.25 103 GLU A C 1
ATOM 806 O O . GLU A 1 103 ? -9.054 -2.663 10.553 1.00 98.25 103 GLU A O 1
ATOM 811 N N . ILE A 1 104 ? -8.149 -4.142 9.125 1.00 98.25 104 ILE A N 1
ATOM 812 C CA . ILE A 1 104 ? -7.103 -4.583 10.054 1.00 98.25 104 ILE A CA 1
ATOM 813 C C . ILE A 1 104 ? -6.173 -3.418 10.399 1.00 98.25 104 ILE A C 1
ATOM 815 O O . ILE A 1 104 ? -5.883 -3.207 11.578 1.00 98.25 104 ILE A O 1
ATOM 819 N N . MET A 1 105 ? -5.714 -2.658 9.400 1.00 98.06 105 MET A N 1
ATOM 820 C CA . MET A 1 105 ? -4.862 -1.487 9.627 1.00 98.06 105 MET A CA 1
ATOM 821 C C . MET A 1 105 ? -5.576 -0.423 10.465 1.00 98.06 105 MET A C 1
ATOM 823 O O . MET A 1 105 ? -5.007 0.078 11.435 1.00 98.06 105 MET A O 1
ATOM 827 N N . LEU A 1 106 ? -6.837 -0.119 10.149 1.00 97.88 106 LEU A N 1
ATOM 828 C CA . LEU A 1 106 ? -7.620 0.868 10.892 1.00 97.88 106 LEU A CA 1
ATOM 829 C C . LEU A 1 106 ? -7.805 0.446 12.355 1.00 97.88 106 LEU A C 1
ATOM 831 O O . LEU A 1 106 ? -7.543 1.223 13.271 1.00 97.88 106 LEU A O 1
ATOM 835 N N . SER A 1 107 ? -8.139 -0.824 12.578 1.00 97.31 107 SER A N 1
ATOM 836 C CA . SER A 1 107 ? -8.259 -1.404 13.918 1.00 97.31 107 SER A CA 1
ATOM 837 C C . SER A 1 107 ? -6.946 -1.356 14.708 1.00 97.31 107 SER A C 1
ATOM 839 O O . SER A 1 107 ? -6.969 -1.259 15.936 1.00 97.31 107 SER A O 1
ATOM 841 N N . ARG A 1 108 ? -5.789 -1.469 14.040 1.00 96.25 108 ARG A N 1
ATOM 842 C CA . ARG A 1 108 ? -4.471 -1.342 14.683 1.00 96.25 108 ARG A CA 1
ATOM 843 C C . ARG A 1 108 ? -4.200 0.096 15.100 1.00 96.25 108 ARG A C 1
ATOM 845 O O . ARG A 1 108 ? -3.837 0.304 16.253 1.00 96.25 108 ARG A O 1
ATOM 852 N N . LEU A 1 109 ? -4.446 1.063 14.214 1.00 95.06 109 LEU A N 1
ATOM 853 C CA . LEU A 1 109 ? -4.318 2.491 14.523 1.00 95.06 109 LEU A CA 1
ATOM 854 C C . LEU A 1 109 ? -5.145 2.882 15.750 1.00 95.06 109 LEU A C 1
ATOM 856 O O . LEU A 1 109 ? -4.618 3.506 16.666 1.00 95.06 109 LEU A O 1
ATOM 860 N N . GLU A 1 110 ? -6.405 2.452 15.805 1.00 92.94 110 GLU A N 1
ATOM 861 C CA . GLU A 1 110 ? -7.320 2.758 16.914 1.00 92.94 110 GLU A CA 1
ATOM 862 C C . GLU A 1 110 ? -6.879 2.151 18.256 1.00 92.94 110 GLU A C 1
ATOM 864 O O . GLU A 1 110 ? -7.239 2.664 19.312 1.00 92.94 110 GLU A O 1
ATOM 869 N N . ARG A 1 111 ? -6.081 1.074 18.240 1.00 92.75 111 ARG A N 1
ATOM 870 C CA . ARG A 1 111 ? -5.506 0.449 19.449 1.00 92.75 111 ARG A CA 1
ATOM 871 C C . ARG A 1 111 ? -4.147 1.017 19.845 1.00 92.75 111 ARG A C 1
ATOM 873 O O . ARG A 1 111 ? -3.695 0.761 20.958 1.00 92.75 111 ARG A O 1
ATOM 880 N N . SER A 1 112 ? -3.472 1.700 18.926 1.00 79.75 112 SER A N 1
ATOM 881 C CA . SER A 1 112 ? -2.161 2.315 19.144 1.00 79.75 112 SER A CA 1
ATOM 882 C C . SER A 1 112 ? -2.246 3.759 19.651 1.00 79.75 112 SER A C 1
ATOM 884 O O . SER A 1 112 ? -1.196 4.361 19.880 1.00 79.75 112 SER A O 1
ATOM 886 N N . GLN A 1 113 ? -3.459 4.299 19.821 1.00 59.22 113 GLN A N 1
ATOM 887 C CA . GLN A 1 113 ? -3.729 5.626 20.389 1.00 59.22 113 GLN A CA 1
ATOM 888 C C . GLN A 1 113 ? -3.926 5.599 21.908 1.00 59.22 113 GLN A C 1
ATOM 890 O O . GLN A 1 113 ? -4.435 4.584 22.435 1.00 59.22 113 GLN A O 1
#

Sequence (113 aa):
MIVAYSAEEGPSVRTENEIAADVMGFLPVDGNWLSLERLLEELWRIGPTASSLRALFAVFERFPNDDGAGVFWSIVHGIESLPIPYEAELRESLARQHSEMGEIMLSRLERSQ

pLDDT: mean 90.87, std 15.25, range [41.16, 98.62]

Secondary structure (DSSP, 8-state):
---------------HHHHHHHHHH---BTTB-HHHHHHHHHHHHH---HHHHHHHHHHHHHSTT--GGGHHHHHHHHHHHSSS--HHHHHHHHHHS--HHHHHHHHHHHH--

Organism: NCBI:txid470868